Protein AF-A0A317F1H2-F1 (afdb_monomer_lite)

pLDDT: mean 89.08, std 7.83, range [62.72, 98.06]

Foldseek 3Di:
DDDQVVLQVCLLVLPPCSLVVLCVVCVVVQLVVQCVPPVDNVVSNVLSVVLSVVVSVVCVVPSGDDDGPSVVSVVSSVVSVVVVVVVVVVVVCLQPDALQCCVPPVPDDLVVNCVSNVHDSVVSVVVNVVVVVD

Structure (mmCIF, N/CA/C/O backbone):
data_AF-A0A317F1H2-F1
#
_entry.id   AF-A0A317F1H2-F1
#
loop_
_atom_site.group_PDB
_atom_site.id
_atom_site.type_symbol
_atom_site.label_atom_id
_atom_site.label_alt_id
_atom_site.label_comp_id
_atom_site.label_asym_id
_atom_site.label_entity_id
_atom_site.label_seq_id
_atom_site.pdbx_PDB_ins_code
_atom_site.Cartn_x
_atom_site.Cartn_y
_atom_site.Cartn_z
_atom_site.occupancy
_atom_site.B_iso_or_equiv
_atom_site.auth_seq_id
_atom_site.auth_comp_id
_atom_site.auth_asym_id
_atom_site.auth_atom_id
_atom_site.pdbx_PDB_model_num
ATOM 1 N N . MET A 1 1 ? -20.478 -6.295 13.342 1.00 69.12 1 MET A N 1
ATOM 2 C CA . MET A 1 1 ? -19.607 -5.164 12.954 1.00 69.12 1 MET A CA 1
ATOM 3 C C . MET A 1 1 ? -19.333 -4.371 14.217 1.00 69.12 1 MET A C 1
ATOM 5 O O . MET A 1 1 ? -20.295 -4.003 14.877 1.00 69.12 1 MET A O 1
ATOM 9 N N . ILE A 1 2 ? -18.068 -4.217 14.612 1.00 85.94 2 ILE A N 1
ATOM 10 C CA . ILE A 1 2 ? -17.713 -3.442 15.807 1.00 85.94 2 ILE A CA 1
ATOM 11 C C . ILE A 1 2 ? -17.937 -1.946 15.535 1.00 85.94 2 ILE A C 1
ATOM 13 O O . ILE A 1 2 ? -17.721 -1.480 14.414 1.00 85.94 2 ILE A O 1
ATOM 17 N N . GLY A 1 3 ? -18.413 -1.201 16.534 1.00 91.75 3 GLY A N 1
ATOM 18 C CA . GLY A 1 3 ? -18.529 0.252 16.428 1.00 91.75 3 GLY A CA 1
ATOM 19 C C . GLY A 1 3 ? -17.151 0.903 16.287 1.00 91.75 3 GLY A C 1
ATOM 20 O O . GLY A 1 3 ? -16.167 0.391 16.815 1.00 91.75 3 GLY A O 1
ATOM 21 N N . GLU A 1 4 ? -17.066 2.044 15.596 1.00 92.44 4 GLU A N 1
ATOM 22 C CA . GLU A 1 4 ? -15.784 2.742 15.383 1.00 92.44 4 GLU A CA 1
ATOM 23 C C . GLU A 1 4 ? -15.070 3.047 16.710 1.00 92.44 4 GLU A C 1
ATOM 25 O O . GLU A 1 4 ? -13.859 2.870 16.829 1.00 92.44 4 GLU A O 1
ATOM 30 N N . GLU A 1 5 ? -15.833 3.427 17.732 1.00 92.12 5 GLU A N 1
ATOM 31 C CA . GLU A 1 5 ? -15.286 3.813 19.031 1.00 92.12 5 GLU A CA 1
ATOM 32 C C . GLU A 1 5 ? -14.825 2.619 19.860 1.00 92.12 5 GLU A C 1
ATOM 34 O O . GLU A 1 5 ? -13.824 2.713 20.568 1.00 92.12 5 GLU A O 1
ATOM 39 N N . ASP A 1 6 ? -15.478 1.470 19.714 1.00 91.88 6 ASP A N 1
ATOM 40 C CA . ASP A 1 6 ? -15.013 0.235 20.338 1.00 91.88 6 ASP A CA 1
ATOM 41 C C . ASP A 1 6 ? -13.782 -0.314 19.614 1.00 91.88 6 ASP A C 1
ATOM 43 O O . ASP A 1 6 ? -12.852 -0.790 20.263 1.00 91.88 6 ASP A O 1
ATOM 47 N N . LEU A 1 7 ? -13.703 -0.150 18.289 1.00 92.56 7 LEU A N 1
ATOM 48 C CA . LEU A 1 7 ? -12.489 -0.455 17.540 1.00 92.56 7 LEU A CA 1
ATOM 49 C C . LEU A 1 7 ? -11.324 0.433 17.995 1.00 92.56 7 LEU A C 1
ATOM 51 O O . LEU A 1 7 ? -10.242 -0.084 18.250 1.00 92.56 7 LEU A O 1
ATOM 55 N N . LYS A 1 8 ? -11.536 1.740 18.198 1.00 92.38 8 LYS A N 1
ATOM 56 C CA . LYS A 1 8 ? -10.497 2.627 18.753 1.00 92.38 8 LYS A CA 1
ATOM 57 C C . LYS A 1 8 ? -10.019 2.174 20.130 1.00 92.38 8 LYS A C 1
ATOM 59 O O . LYS A 1 8 ? -8.814 2.188 20.368 1.00 92.38 8 LYS A O 1
ATOM 64 N N . LYS A 1 9 ? -10.920 1.738 21.018 1.00 91.06 9 LYS A N 1
ATOM 65 C CA . LYS A 1 9 ? -10.540 1.184 22.331 1.00 91.06 9 LYS A CA 1
ATOM 66 C C . LYS A 1 9 ? -9.706 -0.092 22.186 1.00 91.06 9 LYS A C 1
ATOM 68 O O . LYS A 1 9 ? -8.685 -0.222 22.857 1.00 91.06 9 LYS A O 1
ATOM 73 N N . LEU A 1 10 ? -10.086 -1.003 21.284 1.00 90.56 10 LEU A N 1
ATOM 74 C CA . LEU A 1 10 ? -9.292 -2.207 21.007 1.00 90.56 10 LEU A CA 1
ATOM 75 C C . LEU A 1 10 ? -7.886 -1.853 20.510 1.00 90.56 10 LEU A C 1
ATOM 77 O O . LEU A 1 10 ? -6.905 -2.413 20.997 1.00 90.56 10 LEU A O 1
ATOM 81 N N . MET A 1 11 ? -7.783 -0.881 19.602 1.00 90.31 11 MET A N 1
ATOM 82 C CA . MET A 1 11 ? -6.505 -0.385 19.084 1.00 90.31 11 MET A CA 1
ATOM 83 C C . MET A 1 11 ? -5.640 0.226 20.193 1.00 90.31 11 MET A C 1
ATOM 85 O O . MET A 1 11 ? -4.447 -0.054 20.254 1.00 90.31 11 MET A O 1
ATOM 89 N N . GLN A 1 12 ? -6.239 0.998 21.107 1.00 87.94 12 GLN A N 1
ATOM 90 C CA . GLN A 1 12 ? -5.541 1.571 22.266 1.00 87.94 12 GLN A CA 1
ATOM 91 C C . GLN A 1 12 ? -5.013 0.499 23.218 1.00 87.94 12 GLN A C 1
ATOM 93 O O . GLN A 1 12 ? -3.896 0.608 23.714 1.00 87.94 12 GLN A O 1
ATOM 98 N N . SER A 1 13 ? -5.791 -0.562 23.442 1.00 86.69 13 SER A N 1
ATOM 99 C CA . SER A 1 13 ? -5.358 -1.693 24.268 1.00 86.69 13 SER A CA 1
ATOM 100 C C . SER A 1 13 ? -4.265 -2.556 23.620 1.00 86.69 13 SER A C 1
ATOM 102 O O . SER A 1 13 ? -3.800 -3.499 24.251 1.00 86.69 13 SER A O 1
ATOM 104 N N . GLN A 1 14 ? -3.878 -2.262 22.369 1.00 80.75 14 GLN A N 1
ATOM 105 C CA . GLN A 1 14 ? -2.937 -3.038 21.548 1.00 80.75 14 GLN A CA 1
ATOM 106 C C . GLN A 1 14 ? -3.243 -4.545 21.517 1.00 80.75 14 GLN A C 1
ATOM 108 O O . GLN A 1 14 ? -2.357 -5.370 21.315 1.00 80.75 14 GLN A O 1
ATOM 113 N N . ASN A 1 15 ? -4.513 -4.907 21.700 1.00 79.44 15 ASN A N 1
ATOM 114 C CA . ASN A 1 15 ? -4.955 -6.290 21.669 1.00 79.44 15 ASN A CA 1
ATOM 115 C C . ASN A 1 15 ? -4.766 -6.865 20.259 1.00 79.44 15 ASN A C 1
ATOM 117 O O . ASN A 1 15 ? -5.224 -6.264 19.290 1.00 79.44 15 ASN A O 1
ATOM 121 N N . GLU A 1 16 ? -4.157 -8.042 20.134 1.00 72.94 16 GLU A N 1
ATOM 122 C CA . GLU A 1 16 ? -3.839 -8.664 18.838 1.00 72.94 16 GLU A CA 1
ATOM 123 C C . GLU A 1 16 ? -5.048 -8.760 17.881 1.00 72.94 16 GLU A C 1
ATOM 125 O O . GLU A 1 16 ? -4.893 -8.675 16.663 1.00 72.94 16 GLU A O 1
ATOM 130 N N . GLY A 1 17 ? -6.277 -8.824 18.407 1.00 83.44 17 GLY A N 1
ATOM 131 C CA . GLY A 1 17 ? -7.502 -8.872 17.606 1.00 83.44 17 GLY A CA 1
ATOM 132 C C . GLY A 1 17 ? -7.868 -7.582 16.857 1.00 83.44 17 GLY A C 1
ATOM 133 O O . GLY A 1 17 ? -8.695 -7.637 15.939 1.00 83.44 17 GLY A O 1
ATOM 134 N N . PHE A 1 18 ? -7.286 -6.419 17.191 1.00 88.62 18 PHE A N 1
ATOM 135 C CA . PHE A 1 18 ? -7.674 -5.157 16.540 1.00 88.62 18 PHE A CA 1
ATOM 136 C C . PHE A 1 18 ? -7.303 -5.139 15.053 1.00 88.62 18 PHE A C 1
ATOM 138 O O . PHE A 1 18 ? -8.001 -4.509 14.259 1.00 88.62 18 PHE A O 1
ATOM 145 N N . GLN A 1 19 ? -6.228 -5.831 14.667 1.00 90.94 19 GLN A N 1
ATOM 146 C CA . GLN A 1 19 ? -5.731 -5.855 13.290 1.00 90.94 19 GLN A CA 1
ATOM 147 C C . GLN A 1 19 ? -6.740 -6.515 12.358 1.00 90.94 19 GLN A C 1
ATOM 149 O O . GLN A 1 19 ? -7.107 -5.942 11.335 1.00 90.94 19 GLN A O 1
ATOM 154 N N . SER A 1 20 ? -7.253 -7.680 12.757 1.00 92.06 20 SER A N 1
ATOM 155 C CA . SER A 1 20 ? -8.277 -8.414 12.015 1.00 92.06 20 SER A CA 1
ATOM 156 C C . SER A 1 20 ? -9.572 -7.612 11.906 1.00 92.06 20 SER A C 1
ATOM 158 O O . SER A 1 20 ? -10.165 -7.547 10.831 1.00 92.06 20 SER A O 1
ATOM 160 N N . ALA A 1 21 ? -9.990 -6.945 12.988 1.00 92.94 21 ALA A N 1
ATOM 161 C CA . ALA A 1 21 ? -11.185 -6.102 12.979 1.00 92.94 21 ALA A CA 1
ATOM 162 C C . ALA A 1 21 ? -11.028 -4.877 12.060 1.00 92.94 21 ALA A C 1
ATOM 164 O O . ALA A 1 21 ? -11.921 -4.572 11.268 1.00 92.94 21 ALA A O 1
ATOM 165 N N . LEU A 1 22 ? -9.874 -4.204 12.126 1.00 94.31 22 LEU A N 1
ATOM 166 C CA . LEU A 1 22 ? -9.531 -3.076 11.263 1.00 94.31 22 LEU A CA 1
ATOM 167 C C . LEU A 1 22 ? -9.472 -3.508 9.792 1.00 94.31 22 LEU A C 1
ATOM 169 O O . LEU A 1 22 ? -10.029 -2.835 8.924 1.00 94.31 22 LEU A O 1
ATOM 173 N N . TYR A 1 23 ? -8.828 -4.640 9.513 1.00 95.25 23 TYR A N 1
ATOM 174 C CA . TYR A 1 23 ? -8.733 -5.194 8.171 1.00 95.25 23 TYR A CA 1
ATOM 175 C C . TYR A 1 23 ? -10.119 -5.519 7.616 1.00 95.25 23 TYR A C 1
ATOM 177 O O . TYR A 1 23 ? -10.483 -5.008 6.560 1.00 95.25 23 TYR A O 1
ATOM 185 N N . GLU A 1 24 ? -10.931 -6.296 8.332 1.00 95.06 24 GLU A N 1
ATOM 186 C CA . GLU A 1 24 ? -12.239 -6.727 7.833 1.00 95.06 24 GLU A CA 1
ATOM 187 C C . GLU A 1 24 ? -13.162 -5.542 7.532 1.00 95.06 24 GLU A C 1
ATOM 189 O O . GLU A 1 24 ? -13.844 -5.525 6.508 1.00 95.06 24 GLU A O 1
ATOM 194 N N . GLN A 1 25 ? -13.138 -4.513 8.382 1.00 95.75 25 GLN A N 1
ATOM 195 C CA . GLN A 1 25 ? -14.015 -3.357 8.237 1.00 95.75 25 GLN A CA 1
ATOM 196 C C . GLN A 1 25 ? -13.576 -2.393 7.124 1.00 95.75 25 GLN A C 1
ATOM 198 O O . GLN A 1 25 ? -14.429 -1.774 6.487 1.00 95.75 25 GLN A O 1
ATOM 203 N N . TYR A 1 26 ? -12.270 -2.250 6.871 1.00 96.88 26 TYR A N 1
ATOM 204 C CA . TYR A 1 26 ? -11.752 -1.213 5.968 1.00 96.88 26 TYR A CA 1
ATOM 205 C C . TYR A 1 26 ? -11.075 -1.741 4.697 1.00 96.88 26 TYR A C 1
ATOM 207 O O . TYR A 1 26 ? -10.811 -0.947 3.789 1.00 96.88 26 TYR A O 1
ATOM 215 N N . ARG A 1 27 ? -10.837 -3.056 4.564 1.00 96.75 27 ARG A N 1
ATOM 216 C CA . ARG A 1 27 ? -10.144 -3.655 3.404 1.00 96.75 27 ARG A CA 1
ATOM 217 C C . ARG A 1 27 ? -10.742 -3.240 2.067 1.00 96.75 27 ARG A C 1
ATOM 219 O O . ARG A 1 27 ? -10.002 -2.846 1.175 1.00 96.75 27 ARG A O 1
ATOM 226 N N . CYS A 1 28 ? -12.068 -3.239 1.927 1.00 96.56 28 CYS A N 1
ATOM 227 C CA . CYS A 1 28 ? -12.723 -2.876 0.668 1.00 96.56 28 CYS A CA 1
ATOM 228 C C . CYS A 1 28 ? -12.487 -1.406 0.294 1.00 96.56 28 CYS A C 1
ATOM 230 O O . CYS A 1 28 ? -12.219 -1.102 -0.868 1.00 96.56 28 CYS A O 1
ATOM 232 N N . GLN A 1 29 ? -12.544 -0.496 1.272 1.00 96.12 29 GLN A N 1
ATOM 233 C CA . GLN A 1 29 ? -12.310 0.932 1.046 1.00 96.12 29 GLN A CA 1
ATOM 234 C C . GLN A 1 29 ? -10.853 1.201 0.651 1.00 96.12 29 GLN A C 1
ATOM 236 O O . GLN A 1 29 ? -10.596 1.943 -0.299 1.00 96.12 29 GLN A O 1
ATOM 241 N N . VAL A 1 30 ? -9.903 0.586 1.361 1.00 97.50 30 VAL A N 1
ATOM 242 C CA . VAL A 1 30 ? -8.470 0.749 1.086 1.00 97.50 30 VAL A CA 1
ATOM 243 C C . VAL A 1 30 ? -8.102 0.108 -0.256 1.00 97.50 30 VAL A C 1
ATOM 245 O O . VAL A 1 30 ? -7.467 0.756 -1.085 1.00 97.50 30 VAL A O 1
ATOM 248 N N . TYR A 1 31 ? -8.568 -1.113 -0.530 1.00 97.88 31 TYR A N 1
ATOM 249 C CA . TYR A 1 31 ? -8.381 -1.779 -1.821 1.00 97.88 31 TYR A CA 1
ATOM 250 C C . TYR A 1 31 ? -8.935 -0.947 -2.982 1.00 97.88 31 TYR A C 1
ATOM 252 O O . TYR A 1 31 ? -8.236 -0.712 -3.970 1.00 97.88 31 TYR A O 1
ATOM 260 N N . GLY A 1 32 ? -10.171 -0.451 -2.840 1.00 95.75 32 GLY A N 1
ATOM 261 C CA . GLY A 1 32 ? -10.840 0.383 -3.838 1.00 95.75 32 GLY A CA 1
ATOM 262 C C . GLY A 1 32 ? -10.027 1.624 -4.211 1.00 95.75 32 GLY A C 1
ATOM 263 O O . GLY A 1 32 ? -9.987 2.018 -5.376 1.00 95.75 32 GLY A O 1
ATOM 264 N N . ARG A 1 33 ? -9.308 2.202 -3.240 1.00 94.25 33 ARG A N 1
ATOM 265 C CA . ARG A 1 33 ? -8.426 3.348 -3.470 1.00 94.25 33 ARG A CA 1
ATOM 266 C C . ARG A 1 33 ? -7.217 3.009 -4.340 1.00 94.25 33 ARG A C 1
ATOM 268 O O . ARG A 1 33 ? -6.797 3.862 -5.115 1.00 94.25 33 ARG A O 1
ATOM 275 N N . PHE A 1 34 ? -6.649 1.814 -4.202 1.00 96.69 34 PHE A N 1
ATOM 276 C CA . PHE A 1 34 ? -5.468 1.407 -4.965 1.00 96.69 34 PHE A CA 1
ATOM 277 C C . PHE A 1 34 ? -5.829 0.920 -6.363 1.00 96.69 34 PHE A C 1
ATOM 279 O O . PHE A 1 34 ? -5.260 1.400 -7.347 1.00 96.69 34 PHE A O 1
ATOM 286 N N . ILE A 1 35 ? -6.833 0.045 -6.472 1.00 96.38 35 ILE A N 1
ATOM 287 C CA . ILE A 1 35 ? -7.232 -0.532 -7.760 1.00 96.38 35 ILE A CA 1
ATOM 288 C C . ILE A 1 35 ? -7.681 0.536 -8.766 1.00 96.38 35 ILE A C 1
ATOM 290 O O . ILE A 1 35 ? -7.485 0.360 -9.968 1.00 96.38 35 ILE A O 1
ATOM 294 N N . SER A 1 36 ? -8.200 1.679 -8.291 1.00 92.12 36 SER A N 1
ATOM 295 C CA . SER A 1 36 ? -8.613 2.786 -9.158 1.00 92.12 36 SER A CA 1
ATOM 296 C C . SER A 1 36 ? -7.470 3.398 -9.973 1.00 92.12 36 SER A C 1
ATOM 298 O O . SER A 1 36 ? -7.738 3.979 -11.022 1.00 92.12 36 SER A O 1
ATOM 300 N N . PHE A 1 37 ? -6.215 3.302 -9.510 1.00 85.56 37 PHE A N 1
ATOM 301 C CA . PHE A 1 37 ? -5.074 3.911 -10.206 1.00 85.56 37 PHE A CA 1
ATOM 302 C C . PHE A 1 37 ? -4.004 2.915 -10.659 1.00 85.56 37 PHE A C 1
ATOM 304 O O . PHE A 1 37 ? -3.438 3.122 -11.728 1.00 85.56 37 PHE A O 1
ATOM 311 N N . CYS A 1 38 ? -3.723 1.842 -9.910 1.00 88.50 38 CYS A N 1
ATOM 312 C CA . CYS A 1 38 ? -2.696 0.881 -10.329 1.00 88.50 38 CYS A CA 1
ATOM 313 C C . CYS A 1 38 ? -3.184 -0.049 -11.448 1.00 88.50 38 CYS A C 1
ATOM 315 O O . CYS A 1 38 ? -2.363 -0.563 -12.200 1.00 88.50 38 CYS A O 1
ATOM 317 N N . LYS A 1 39 ? -4.506 -0.270 -11.561 1.00 88.56 39 LYS A N 1
ATOM 318 C CA . LYS A 1 39 ? -5.144 -1.190 -12.525 1.00 88.56 39 LYS A CA 1
ATOM 319 C C . LYS A 1 39 ? -4.591 -2.628 -12.497 1.00 88.56 39 LYS A C 1
ATOM 321 O O . LYS A 1 39 ? -4.860 -3.409 -13.403 1.00 88.56 39 LYS A O 1
ATOM 326 N N . ASP A 1 40 ? -3.881 -2.990 -11.433 1.00 93.81 40 ASP A N 1
ATOM 327 C CA . ASP A 1 40 ? -3.303 -4.307 -11.183 1.00 93.81 40 ASP A CA 1
ATOM 328 C C . ASP A 1 40 ? -3.825 -4.808 -9.833 1.00 93.81 40 ASP A C 1
ATOM 330 O O . ASP A 1 40 ? -3.620 -4.180 -8.789 1.00 93.81 40 ASP A O 1
ATOM 334 N N . LYS A 1 41 ? -4.524 -5.947 -9.855 1.00 96.25 41 LYS A N 1
ATOM 335 C CA . LYS A 1 41 ? -5.135 -6.531 -8.656 1.00 96.25 41 LYS A CA 1
ATOM 336 C C . LYS A 1 41 ? -4.092 -6.973 -7.634 1.00 96.25 41 LYS A C 1
ATOM 338 O O . LYS A 1 41 ? -4.304 -6.742 -6.447 1.00 96.25 41 LYS A O 1
ATOM 343 N N . SER A 1 42 ? -2.998 -7.586 -8.080 1.00 96.06 42 SER A N 1
ATOM 34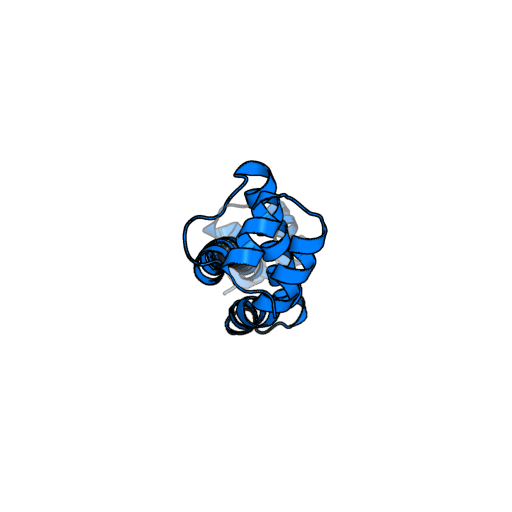4 C CA . SER A 1 42 ? -1.931 -8.069 -7.203 1.00 96.06 42 SER A CA 1
ATOM 345 C C . SER A 1 42 ? -1.242 -6.893 -6.519 1.00 96.06 42 SER A C 1
ATOM 347 O O . SER A 1 42 ? -1.077 -6.885 -5.300 1.00 96.06 42 SER A O 1
ATOM 349 N N . MET A 1 43 ? -0.931 -5.846 -7.287 1.00 95.44 43 MET A N 1
ATOM 350 C CA . MET A 1 43 ? -0.334 -4.629 -6.743 1.00 95.44 43 MET A CA 1
ATOM 351 C C . MET A 1 43 ? -1.286 -3.905 -5.781 1.00 95.44 43 MET A C 1
ATOM 353 O O . MET A 1 43 ? -0.857 -3.420 -4.739 1.00 95.44 43 MET A O 1
ATOM 357 N N . ALA A 1 44 ? -2.588 -3.854 -6.083 1.00 97.50 44 ALA A N 1
ATOM 358 C CA . ALA A 1 44 ? -3.576 -3.255 -5.184 1.00 97.50 44 ALA A CA 1
ATOM 359 C C . ALA A 1 44 ? -3.664 -3.987 -3.835 1.00 97.50 44 ALA A C 1
ATOM 361 O O . ALA A 1 44 ? -3.763 -3.336 -2.794 1.00 97.50 44 ALA A O 1
ATOM 362 N N . VAL A 1 45 ? -3.613 -5.326 -3.844 1.00 97.62 45 VAL A N 1
ATOM 363 C CA . VAL A 1 45 ? -3.584 -6.136 -2.615 1.00 97.62 45 VAL A CA 1
ATOM 364 C C . VAL A 1 45 ? -2.316 -5.855 -1.811 1.00 97.62 45 VAL A C 1
ATOM 366 O O . VAL A 1 45 ? -2.405 -5.645 -0.603 1.00 97.62 45 VAL A O 1
ATOM 369 N N . GLU A 1 46 ? -1.160 -5.781 -2.469 1.00 97.50 46 GLU A N 1
ATOM 370 C CA . GLU A 1 46 ? 0.111 -5.511 -1.794 1.00 97.50 46 GLU A CA 1
ATOM 371 C C . GLU A 1 46 ? 0.151 -4.112 -1.161 1.00 97.50 46 GLU A C 1
ATOM 373 O O . GLU A 1 46 ? 0.494 -3.959 0.011 1.00 97.50 46 GLU A O 1
ATOM 378 N N . LEU A 1 47 ? -0.271 -3.076 -1.890 1.00 97.75 47 LEU A N 1
ATOM 379 C CA . LEU A 1 47 ? -0.328 -1.713 -1.352 1.00 97.75 47 LEU A CA 1
ATOM 380 C C . LEU A 1 47 ? -1.333 -1.591 -0.197 1.00 97.75 47 LEU A C 1
ATOM 382 O O . LEU A 1 47 ? -1.065 -0.894 0.783 1.00 97.75 47 LEU A O 1
ATOM 386 N N . MET A 1 48 ? -2.465 -2.297 -0.274 1.00 98.06 48 MET A N 1
ATOM 387 C CA . MET A 1 48 ? -3.421 -2.389 0.829 1.00 98.06 48 MET A CA 1
ATOM 388 C C . MET A 1 48 ? -2.792 -3.050 2.061 1.00 98.06 48 MET A C 1
ATOM 390 O O . MET A 1 48 ? -2.943 -2.526 3.163 1.00 98.06 48 MET A O 1
ATOM 394 N N . ARG A 1 49 ? -2.075 -4.167 1.895 1.00 97.38 49 ARG A N 1
ATOM 395 C CA . ARG A 1 49 ? -1.373 -4.842 2.996 1.00 97.38 49 ARG A CA 1
ATOM 396 C C . ARG A 1 49 ? -0.400 -3.887 3.690 1.00 97.38 49 ARG A C 1
ATOM 398 O O . ARG A 1 49 ? -0.479 -3.724 4.906 1.00 97.38 49 ARG A O 1
ATOM 405 N N . ARG A 1 50 ? 0.402 -3.150 2.912 1.00 97.94 50 ARG A N 1
ATOM 406 C CA . ARG A 1 50 ? 1.317 -2.115 3.427 1.00 97.94 50 ARG A CA 1
ATOM 407 C C . ARG A 1 50 ? 0.605 -1.030 4.243 1.00 97.94 50 ARG A C 1
ATOM 409 O O . ARG A 1 50 ? 1.172 -0.536 5.214 1.00 97.94 50 ARG A O 1
ATOM 416 N N . VAL A 1 51 ? -0.626 -0.643 3.880 1.00 98.00 51 VAL A N 1
ATOM 417 C CA . VAL A 1 51 ? -1.419 0.319 4.674 1.00 98.00 51 VAL A CA 1
ATOM 418 C C . VAL A 1 51 ? -1.721 -0.237 6.058 1.00 98.00 51 VAL A C 1
ATOM 420 O O . VAL A 1 51 ? -1.535 0.480 7.037 1.00 98.00 51 VAL A O 1
ATOM 423 N N . PHE A 1 52 ? -2.173 -1.488 6.153 1.00 97.12 52 PHE A N 1
ATOM 424 C CA . PHE A 1 52 ? -2.530 -2.092 7.438 1.00 97.12 52 PHE A CA 1
ATOM 425 C C . PHE A 1 52 ? -1.303 -2.367 8.317 1.00 97.12 52 PHE A C 1
ATOM 427 O O . PHE A 1 52 ? -1.358 -2.102 9.514 1.00 97.12 52 PHE A O 1
ATOM 434 N N . GLU A 1 53 ? -0.175 -2.768 7.729 1.00 95.94 53 GLU A N 1
ATOM 435 C CA . GLU A 1 53 ? 1.104 -2.889 8.446 1.00 95.94 53 GLU A CA 1
ATOM 436 C C . GLU A 1 53 ? 1.574 -1.536 8.991 1.00 95.94 53 GLU A C 1
ATOM 438 O O . GLU A 1 53 ? 1.984 -1.416 10.147 1.00 95.94 53 GLU A O 1
ATOM 443 N N . LYS A 1 54 ? 1.475 -0.475 8.180 1.00 96.06 54 LYS A N 1
ATOM 444 C CA . LYS A 1 54 ? 1.845 0.876 8.614 1.00 96.06 54 LYS A CA 1
ATOM 445 C C . LYS A 1 54 ? 0.900 1.404 9.692 1.00 96.06 54 LYS A C 1
ATOM 447 O O . LYS A 1 54 ? 1.353 2.048 10.635 1.00 96.06 54 LYS A O 1
ATOM 452 N N . ALA A 1 55 ? -0.392 1.118 9.561 1.00 95.00 55 ALA A N 1
ATOM 453 C CA . ALA A 1 55 ? -1.408 1.448 10.549 1.00 95.00 55 ALA A CA 1
ATOM 454 C C . ALA A 1 55 ? -1.100 0.779 11.895 1.00 95.00 55 ALA A C 1
ATOM 456 O O . ALA A 1 55 ? -1.084 1.454 12.919 1.00 95.00 55 ALA A O 1
ATOM 457 N N . GLU A 1 56 ? -0.784 -0.516 11.898 1.00 92.88 56 GLU A N 1
ATOM 458 C CA . GLU A 1 56 ? -0.380 -1.247 13.099 1.00 92.88 56 GLU A CA 1
ATOM 459 C C . GLU A 1 56 ? 0.859 -0.624 13.759 1.00 92.88 56 GLU A C 1
ATOM 461 O O . GLU A 1 56 ? 0.857 -0.370 14.964 1.00 92.88 56 GLU A O 1
ATOM 466 N N . GLN A 1 57 ? 1.899 -0.328 12.974 1.00 93.19 57 GLN A N 1
ATOM 467 C CA . GLN A 1 57 ? 3.116 0.319 13.474 1.00 93.19 57 GLN A CA 1
ATOM 468 C C . GLN A 1 57 ? 2.830 1.692 14.092 1.00 93.19 57 GLN A C 1
ATOM 470 O O . GLN A 1 57 ? 3.335 1.993 15.171 1.00 93.19 57 GLN A O 1
ATOM 475 N N . GLU A 1 58 ? 2.013 2.523 13.436 1.00 93.50 58 GLU A N 1
ATOM 476 C CA . GLU A 1 58 ? 1.627 3.828 13.978 1.00 93.50 58 GLU A CA 1
ATOM 477 C C . GLU A 1 58 ? 0.898 3.681 15.319 1.00 93.50 58 GLU A C 1
ATOM 479 O O . GLU A 1 58 ? 1.219 4.416 16.245 1.00 93.50 58 GLU A O 1
ATOM 484 N N . ILE A 1 59 ? -0.003 2.704 15.467 1.00 92.56 59 ILE A N 1
ATOM 485 C CA . ILE A 1 59 ? -0.709 2.450 16.735 1.00 92.56 59 ILE A CA 1
ATOM 486 C C . ILE A 1 59 ? 0.228 1.983 17.837 1.00 92.56 59 ILE A C 1
ATOM 488 O O . ILE A 1 59 ? 0.117 2.471 18.960 1.00 92.56 59 ILE A O 1
ATOM 492 N N . LYS A 1 60 ? 1.169 1.085 17.532 1.00 90.06 60 LYS A N 1
ATOM 493 C CA . LYS A 1 60 ? 2.174 0.643 18.510 1.00 90.06 60 LYS A CA 1
ATOM 494 C C . LYS A 1 60 ? 3.003 1.816 19.045 1.00 90.06 60 LYS A C 1
ATOM 496 O O . LYS A 1 60 ? 3.385 1.804 20.209 1.00 90.06 60 LYS A O 1
ATOM 501 N N . ILE A 1 61 ? 3.249 2.831 18.212 1.00 90.38 61 ILE A N 1
ATOM 502 C CA . ILE A 1 61 ? 4.030 4.023 18.576 1.00 90.38 61 ILE A CA 1
ATOM 503 C C . ILE A 1 61 ? 3.174 5.071 19.299 1.00 90.38 61 ILE A C 1
ATOM 505 O O . ILE A 1 61 ? 3.599 5.616 20.313 1.00 90.38 61 ILE A O 1
ATOM 509 N N . THR A 1 62 ? 1.993 5.407 18.773 1.00 88.25 62 THR A N 1
ATOM 510 C CA . THR A 1 62 ? 1.184 6.524 19.292 1.00 88.25 62 THR A CA 1
ATOM 511 C C . THR A 1 62 ? 0.219 6.113 20.396 1.00 88.25 62 THR A C 1
ATOM 513 O O . THR A 1 62 ? -0.252 6.974 21.136 1.00 88.25 62 THR A O 1
ATOM 516 N N . GLY A 1 63 ? -0.145 4.831 20.468 1.00 81.69 63 GLY A N 1
ATOM 517 C CA . GLY A 1 63 ? -1.148 4.287 21.382 1.00 81.69 63 GLY A CA 1
ATOM 518 C C . GLY A 1 63 ? -2.588 4.721 21.093 1.00 81.69 63 GLY A C 1
ATOM 519 O O . GLY A 1 63 ? -3.498 4.243 21.758 1.00 81.69 63 GLY A O 1
ATOM 520 N N . ALA A 1 64 ? -2.836 5.620 20.133 1.00 82.44 64 ALA A N 1
ATOM 521 C CA . ALA A 1 64 ? -4.175 6.122 19.824 1.00 82.44 64 ALA A CA 1
ATOM 522 C C . ALA A 1 64 ? -4.272 6.779 18.437 1.00 82.44 64 ALA A C 1
ATOM 524 O O . ALA A 1 64 ? -3.291 7.294 17.891 1.00 82.44 64 ALA A O 1
ATOM 525 N N . ILE A 1 65 ? -5.502 6.841 17.913 1.00 85.94 65 ILE A N 1
ATOM 526 C CA . ILE A 1 65 ? -5.871 7.593 16.703 1.00 85.94 65 ILE A CA 1
ATOM 527 C C . ILE A 1 65 ? -6.676 8.825 17.102 1.00 85.94 65 ILE A C 1
ATOM 529 O O . ILE A 1 65 ? -7.578 8.746 17.934 1.00 85.94 65 ILE A O 1
ATOM 533 N N . LYS A 1 66 ? -6.404 9.956 16.447 1.00 82.94 66 LYS A N 1
ATOM 534 C CA . LYS A 1 66 ? -7.261 11.145 16.499 1.00 82.94 66 LYS A CA 1
ATOM 535 C C . LYS A 1 66 ? -8.177 11.182 15.274 1.00 82.94 66 LYS A C 1
ATOM 537 O O . LYS A 1 66 ? -7.700 11.083 14.145 1.00 82.94 66 LYS A O 1
ATOM 542 N N . GLY A 1 67 ? -9.475 11.387 15.491 1.00 91.00 67 GLY A N 1
ATOM 543 C CA . GLY A 1 67 ? -10.464 11.515 14.416 1.00 91.00 67 GLY A CA 1
ATOM 544 C C . GLY A 1 67 ? -10.975 10.178 13.870 1.00 91.00 67 GLY A C 1
ATOM 545 O O . GLY A 1 67 ? -10.913 9.155 14.550 1.00 91.00 67 GLY A O 1
ATOM 546 N N . LYS A 1 68 ? -11.530 10.208 12.649 1.00 95.12 68 LYS A N 1
ATOM 547 C CA . LYS A 1 68 ? -12.150 9.032 12.022 1.00 95.12 68 LYS A CA 1
ATOM 548 C C . LYS A 1 68 ? -11.112 8.046 11.498 1.00 95.12 68 LYS A C 1
ATOM 550 O O . LYS A 1 68 ? -10.191 8.455 10.786 1.00 95.12 68 LYS A O 1
ATOM 555 N N . ILE A 1 69 ? -11.318 6.751 11.749 1.00 95.38 69 ILE A N 1
ATOM 556 C CA . ILE A 1 69 ? -10.411 5.684 11.276 1.00 95.38 69 ILE A CA 1
ATOM 557 C C . ILE A 1 69 ? -10.276 5.715 9.747 1.00 95.38 69 ILE A C 1
ATOM 559 O O . ILE A 1 69 ? -9.166 5.634 9.226 1.00 95.38 69 ILE A O 1
ATOM 563 N N . SER A 1 70 ? -11.377 5.922 9.019 1.00 95.44 70 SER A N 1
ATOM 564 C CA . SER A 1 70 ? -11.369 6.019 7.551 1.00 95.44 70 SER A CA 1
ATOM 565 C C . SER A 1 70 ? -10.498 7.164 7.027 1.00 95.44 70 SER A C 1
ATOM 567 O O . SER A 1 70 ? -9.768 6.997 6.052 1.00 95.44 70 SER A O 1
ATOM 569 N N . ILE A 1 71 ? -10.526 8.326 7.688 1.00 96.12 71 ILE A N 1
ATOM 570 C CA . ILE A 1 71 ? -9.700 9.484 7.317 1.00 96.12 71 ILE A CA 1
ATOM 571 C C . ILE A 1 71 ? -8.225 9.193 7.609 1.00 96.12 71 ILE A C 1
ATOM 573 O O . ILE A 1 71 ? -7.353 9.499 6.792 1.00 96.12 71 ILE A O 1
ATOM 577 N N . TRP A 1 72 ? -7.939 8.574 8.753 1.00 96.50 72 TRP A N 1
ATOM 578 C CA . TRP A 1 72 ? -6.583 8.181 9.124 1.00 96.50 72 TRP A CA 1
ATOM 579 C C . TRP A 1 72 ? -5.994 7.140 8.155 1.00 96.50 72 TRP A C 1
ATOM 581 O O . TRP A 1 72 ? -4.895 7.346 7.636 1.00 96.50 72 TRP A O 1
ATOM 591 N N . LEU A 1 73 ? -6.747 6.097 7.797 1.00 97.06 73 LEU A N 1
ATOM 592 C CA . LEU A 1 73 ? -6.342 5.118 6.781 1.00 97.06 73 LEU A CA 1
ATOM 593 C C . LEU A 1 73 ? -6.166 5.757 5.401 1.00 97.06 73 LEU A C 1
ATOM 595 O O . LEU A 1 73 ? -5.232 5.411 4.674 1.00 97.06 73 LEU A O 1
ATOM 599 N N . LEU A 1 74 ? -7.011 6.727 5.036 1.00 95.69 74 LEU A N 1
ATOM 600 C CA . LEU A 1 74 ? -6.859 7.473 3.788 1.00 95.69 74 LEU A CA 1
ATOM 601 C C . LEU A 1 74 ? -5.545 8.266 3.763 1.00 95.69 74 LEU A C 1
ATOM 603 O O . LEU A 1 74 ? -4.880 8.304 2.727 1.00 95.69 74 LEU A O 1
ATOM 607 N N . ARG A 1 75 ? -5.137 8.868 4.887 1.00 96.19 75 ARG A N 1
ATOM 608 C CA . ARG A 1 75 ? -3.839 9.552 5.013 1.00 96.19 75 ARG A CA 1
ATOM 609 C C . ARG A 1 75 ? -2.680 8.586 4.755 1.00 96.19 75 ARG A C 1
ATOM 611 O O . ARG A 1 75 ? -1.823 8.892 3.928 1.00 96.19 75 ARG A O 1
ATOM 618 N N . ILE A 1 76 ? -2.682 7.424 5.410 1.00 96.50 76 ILE A N 1
ATOM 619 C CA . ILE A 1 76 ? -1.651 6.388 5.222 1.00 96.50 76 ILE A CA 1
ATOM 620 C C . ILE A 1 76 ? -1.632 5.918 3.761 1.00 96.50 76 ILE A C 1
ATOM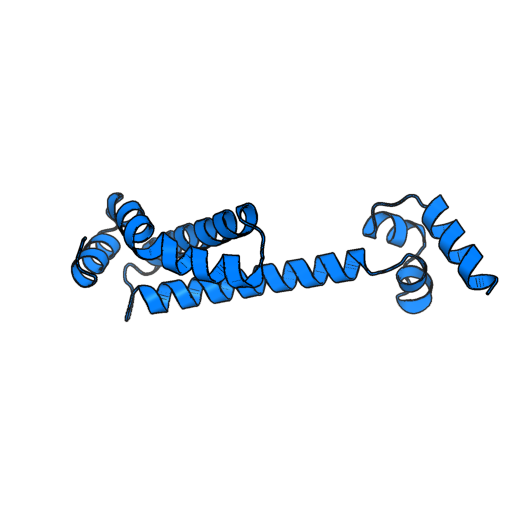 622 O O . ILE A 1 76 ? -0.582 5.903 3.119 1.00 96.50 76 ILE A O 1
ATOM 626 N N . SER A 1 77 ? -2.809 5.637 3.195 1.00 97.06 77 SER A N 1
ATOM 627 C CA . SER A 1 77 ? -2.965 5.204 1.802 1.00 97.06 77 SER A CA 1
ATOM 628 C C . SER A 1 77 ? -2.399 6.222 0.811 1.00 97.06 77 SER A C 1
ATOM 630 O O . SER A 1 77 ? -1.764 5.842 -0.170 1.00 97.06 77 SER A O 1
ATOM 632 N N . ARG A 1 78 ? -2.591 7.526 1.053 1.00 94.88 78 ARG A N 1
ATOM 633 C CA . ARG A 1 78 ? -2.037 8.596 0.204 1.00 94.88 78 ARG A CA 1
ATOM 634 C C . ARG A 1 78 ? -0.514 8.659 0.264 1.00 94.88 78 ARG A C 1
ATOM 636 O O . ARG A 1 78 ? 0.096 8.878 -0.778 1.00 94.88 78 ARG A O 1
ATOM 643 N N . ASN A 1 79 ? 0.083 8.462 1.439 1.00 95.56 79 ASN A N 1
ATOM 644 C CA . ASN A 1 79 ? 1.540 8.430 1.582 1.00 95.56 79 ASN A CA 1
ATOM 645 C C . ASN A 1 79 ? 2.136 7.252 0.803 1.00 95.56 79 ASN A C 1
ATOM 647 O O . ASN A 1 79 ? 2.996 7.463 -0.047 1.00 95.56 79 ASN A O 1
ATOM 651 N N . ILE A 1 80 ? 1.582 6.050 0.982 1.00 96.50 80 ILE A N 1
ATOM 652 C CA . ILE A 1 80 ? 2.000 4.854 0.234 1.00 96.50 80 ILE A CA 1
ATOM 653 C C . ILE A 1 80 ? 1.773 5.025 -1.274 1.00 96.50 80 ILE A C 1
ATOM 655 O O . ILE A 1 80 ? 2.627 4.655 -2.074 1.00 96.50 80 ILE A O 1
ATOM 659 N N . SER A 1 81 ? 0.654 5.635 -1.683 1.00 93.75 81 SER A N 1
ATOM 660 C CA . SER A 1 81 ? 0.396 5.933 -3.100 1.00 93.75 81 SER A CA 1
ATOM 661 C C . SER A 1 81 ? 1.455 6.870 -3.677 1.00 93.75 81 SER A C 1
ATOM 663 O O . SER A 1 81 ? 1.894 6.670 -4.803 1.00 93.75 81 SER A O 1
ATOM 665 N N . ARG A 1 82 ? 1.873 7.894 -2.922 1.00 89.62 82 ARG A N 1
ATOM 666 C CA . ARG A 1 82 ? 2.917 8.827 -3.356 1.00 89.62 82 ARG A CA 1
ATOM 667 C C . ARG A 1 82 ? 4.247 8.107 -3.548 1.00 89.62 82 ARG A C 1
ATOM 669 O O . ARG A 1 82 ? 4.850 8.280 -4.597 1.00 89.62 82 ARG A O 1
ATOM 676 N N . GLU A 1 83 ? 4.670 7.309 -2.571 1.00 90.62 83 GLU A N 1
ATOM 677 C CA . GLU A 1 83 ? 5.895 6.501 -2.664 1.00 90.62 83 GLU A CA 1
ATOM 678 C C . GLU A 1 83 ? 5.859 5.590 -3.895 1.00 90.62 83 GLU A C 1
ATOM 680 O O . GLU A 1 83 ? 6.751 5.645 -4.734 1.00 90.62 83 GLU A O 1
ATOM 685 N N . TYR A 1 84 ? 4.773 4.832 -4.063 1.00 91.38 84 TYR A N 1
ATOM 686 C CA . TYR A 1 84 ? 4.600 3.942 -5.207 1.00 91.38 84 TYR A CA 1
ATOM 687 C C . TYR A 1 84 ? 4.651 4.683 -6.550 1.00 91.38 84 TYR A C 1
ATOM 689 O O . TYR A 1 84 ? 5.309 4.226 -7.480 1.00 91.38 84 TYR A O 1
ATOM 697 N N . LEU A 1 85 ? 3.963 5.823 -6.669 1.00 87.38 85 LEU A N 1
ATOM 698 C CA . LEU A 1 85 ? 3.935 6.598 -7.910 1.00 87.38 85 LEU A CA 1
ATOM 699 C C . LEU A 1 85 ? 5.292 7.240 -8.219 1.00 87.38 85 LEU A C 1
ATOM 701 O O . LEU A 1 85 ? 5.654 7.327 -9.390 1.00 87.38 85 LEU A O 1
ATOM 705 N N . LEU A 1 86 ? 6.046 7.661 -7.199 1.00 82.31 86 LEU A N 1
ATOM 706 C CA . LEU A 1 86 ? 7.413 8.155 -7.367 1.00 82.31 86 LEU A CA 1
ATOM 707 C C . LEU A 1 86 ? 8.336 7.038 -7.859 1.00 82.31 86 LEU A C 1
ATOM 709 O O . LEU A 1 86 ? 8.988 7.210 -8.885 1.00 82.31 86 LEU A O 1
ATOM 713 N N . ASP A 1 87 ? 8.324 5.877 -7.203 1.00 82.81 87 ASP A N 1
ATOM 714 C CA . ASP A 1 87 ? 9.118 4.715 -7.616 1.00 82.81 87 ASP A CA 1
ATOM 715 C C . ASP A 1 87 ? 8.751 4.256 -9.028 1.00 82.81 87 ASP A C 1
ATOM 717 O O . ASP A 1 87 ? 9.625 3.951 -9.840 1.00 82.81 87 ASP A O 1
ATOM 721 N N . TYR A 1 88 ? 7.454 4.229 -9.341 1.00 80.81 88 TYR A N 1
ATOM 722 C CA . TYR A 1 88 ? 6.961 3.908 -10.673 1.00 80.81 88 TYR A CA 1
ATOM 723 C C . TYR A 1 88 ? 7.453 4.926 -11.703 1.00 80.81 88 TYR A C 1
ATOM 725 O O . TYR A 1 88 ? 7.951 4.529 -12.749 1.00 80.81 88 TYR A O 1
ATOM 733 N N . SER A 1 89 ? 7.367 6.226 -11.409 1.00 73.56 89 SER A N 1
ATOM 734 C CA . SER A 1 89 ? 7.841 7.282 -12.306 1.00 73.56 89 SER A CA 1
ATOM 735 C C . SER A 1 89 ? 9.353 7.222 -12.521 1.00 73.56 89 SER A C 1
ATOM 737 O O . SER A 1 89 ? 9.808 7.451 -13.637 1.00 73.56 89 SER A O 1
ATOM 739 N N . ILE A 1 90 ? 10.132 6.903 -11.485 1.00 73.69 90 ILE A N 1
ATOM 740 C CA . ILE A 1 90 ? 11.587 6.738 -11.584 1.00 73.69 90 ILE A CA 1
ATOM 741 C C . ILE A 1 90 ? 11.913 5.518 -12.444 1.00 73.69 90 ILE A C 1
ATOM 743 O O . ILE A 1 90 ? 12.668 5.634 -13.405 1.00 73.69 90 ILE A O 1
ATOM 747 N N . LYS A 1 91 ? 11.304 4.361 -12.156 1.00 74.94 91 LYS A N 1
ATOM 748 C CA . LYS A 1 91 ? 11.500 3.133 -12.941 1.00 74.94 91 LYS A CA 1
ATOM 749 C C . LYS A 1 91 ? 11.068 3.312 -14.389 1.00 74.94 91 LYS A C 1
ATOM 751 O O . LYS A 1 91 ? 11.767 2.857 -15.284 1.00 74.94 91 LYS A O 1
ATOM 756 N N . LYS A 1 92 ? 9.946 3.993 -14.620 1.00 72.69 92 LYS A N 1
ATOM 757 C CA . LYS A 1 92 ? 9.448 4.314 -15.955 1.00 72.69 92 LYS A CA 1
ATOM 758 C C . LYS A 1 92 ? 10.392 5.266 -16.685 1.00 72.69 92 LYS A C 1
ATOM 760 O O . LYS A 1 92 ? 10.746 4.970 -17.810 1.00 72.69 92 LYS A O 1
ATOM 765 N N . SER A 1 93 ? 10.871 6.326 -16.035 1.00 73.62 93 SER A N 1
ATOM 766 C CA . SER A 1 93 ? 11.888 7.223 -16.602 1.00 73.62 93 SER A CA 1
ATOM 767 C C . SER A 1 93 ? 13.167 6.466 -16.976 1.00 73.62 93 SER A C 1
ATOM 769 O O . SER A 1 93 ? 13.684 6.641 -18.071 1.00 73.62 93 SER A O 1
ATOM 771 N N . ILE A 1 94 ? 13.642 5.551 -16.124 1.00 67.00 94 ILE A N 1
ATOM 772 C CA . ILE A 1 94 ? 14.790 4.683 -16.432 1.00 67.00 94 ILE A CA 1
ATOM 773 C C . ILE A 1 94 ? 14.481 3.735 -17.60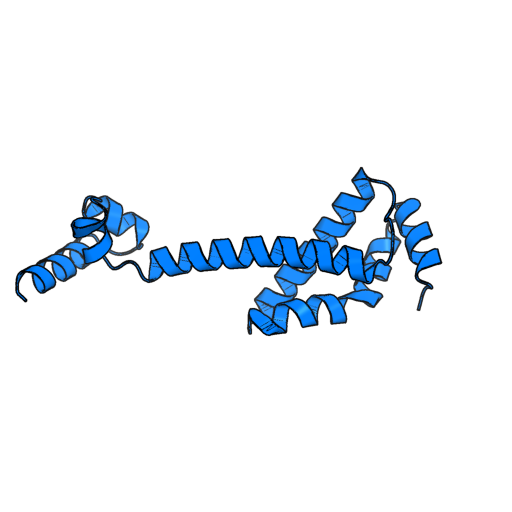1 1.00 67.00 94 ILE A C 1
ATOM 775 O O . ILE A 1 94 ? 15.329 3.559 -18.464 1.00 67.00 94 ILE A O 1
ATOM 779 N N . ALA A 1 95 ? 13.285 3.147 -17.657 1.00 62.72 95 ALA A N 1
ATOM 780 C CA . ALA A 1 95 ? 12.887 2.232 -18.729 1.00 62.72 95 ALA A CA 1
ATOM 781 C C . ALA A 1 95 ? 12.637 2.939 -20.075 1.00 62.72 95 ALA A C 1
ATOM 783 O O . ALA A 1 95 ? 12.846 2.350 -21.131 1.00 62.72 95 ALA A O 1
ATOM 784 N N . GLU A 1 96 ? 12.173 4.189 -20.043 1.00 68.50 96 GLU A N 1
ATOM 785 C CA . GLU A 1 96 ? 11.942 5.034 -21.220 1.00 68.50 96 GLU A CA 1
ATOM 786 C C . GLU A 1 96 ? 13.220 5.744 -21.681 1.00 68.50 96 GLU A C 1
ATOM 788 O O . GLU A 1 96 ? 13.320 6.128 -22.848 1.00 68.50 96 GLU A O 1
ATOM 793 N N . ARG A 1 97 ? 14.222 5.884 -20.803 1.00 69.88 97 ARG A N 1
ATOM 794 C CA . ARG A 1 97 ? 15.557 6.351 -21.177 1.00 69.88 97 ARG A CA 1
ATOM 795 C C . ARG A 1 97 ? 16.152 5.376 -22.180 1.00 69.88 97 ARG A C 1
ATOM 797 O O .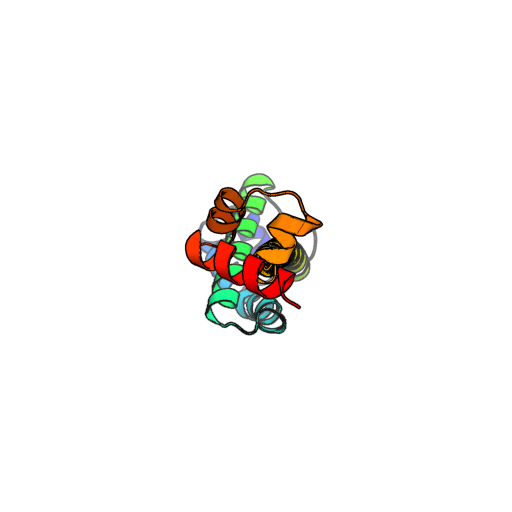 ARG A 1 97 ? 16.424 4.218 -21.886 1.00 69.88 97 ARG A O 1
ATOM 804 N N . CYS A 1 98 ? 16.375 5.854 -23.396 1.00 81.94 98 CYS A N 1
ATOM 805 C CA . CYS A 1 98 ? 17.074 5.076 -24.402 1.00 81.94 98 CYS A CA 1
ATOM 806 C C . CYS A 1 98 ? 18.597 5.234 -24.234 1.00 81.94 98 CYS A C 1
ATOM 808 O O . CYS A 1 98 ? 19.066 6.238 -23.687 1.00 81.94 98 CYS A O 1
ATOM 810 N N . PRO A 1 99 ? 19.399 4.285 -24.750 1.00 85.00 99 PRO A N 1
ATOM 811 C CA . PRO 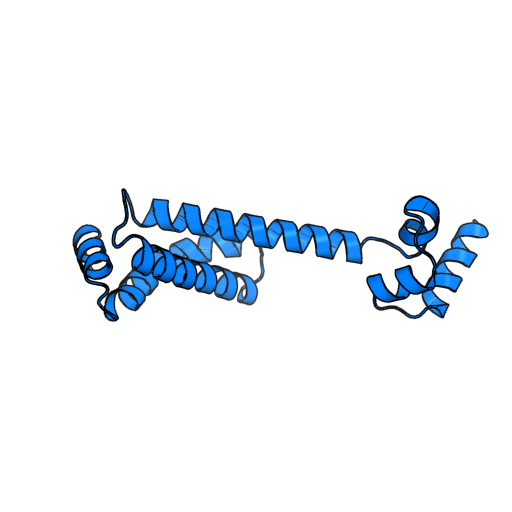A 1 99 ? 20.860 4.363 -24.669 1.00 85.00 99 PRO A CA 1
ATOM 812 C C . PRO A 1 99 ? 21.432 5.666 -25.235 1.00 85.00 99 PRO A C 1
ATOM 814 O O . PRO A 1 99 ? 22.398 6.209 -24.709 1.00 85.00 99 PRO A O 1
ATOM 817 N N . VAL A 1 100 ? 20.790 6.193 -26.280 1.00 84.50 100 VAL A N 1
ATOM 818 C CA . VAL A 1 100 ? 21.148 7.463 -26.917 1.00 84.50 100 VAL A CA 1
ATOM 819 C C . VAL A 1 100 ? 21.015 8.630 -25.943 1.00 84.50 100 VAL A C 1
ATOM 821 O O . VAL A 1 100 ? 21.938 9.429 -25.835 1.00 84.50 100 VAL A O 1
ATOM 824 N N . GLN A 1 101 ? 19.903 8.724 -25.215 1.00 84.69 101 GLN A N 1
ATOM 825 C CA . GLN A 1 101 ? 19.668 9.813 -24.270 1.00 84.69 101 GLN A CA 1
ATOM 826 C C . GLN A 1 101 ? 20.653 9.760 -23.096 1.00 84.69 101 GLN A C 1
ATOM 828 O O . GLN A 1 101 ? 21.247 10.782 -22.756 1.00 84.69 101 GLN A O 1
ATOM 833 N N . LEU A 1 102 ? 20.871 8.572 -22.518 1.00 84.56 102 LEU A N 1
ATOM 834 C CA . LEU A 1 102 ? 21.809 8.395 -21.404 1.00 84.56 102 LEU A CA 1
ATOM 835 C C . LEU A 1 102 ? 23.227 8.843 -21.775 1.00 84.56 102 LEU A C 1
ATOM 837 O O . LEU A 1 102 ? 23.873 9.549 -21.007 1.00 84.56 102 LEU A O 1
ATOM 841 N N . VAL A 1 103 ? 23.701 8.457 -22.961 1.00 87.81 103 VAL A N 1
ATOM 842 C CA . VAL A 1 103 ? 25.084 8.731 -23.364 1.00 87.81 103 VAL A CA 1
ATOM 843 C C . VAL A 1 103 ? 25.250 10.137 -23.937 1.00 87.81 103 VAL A C 1
ATOM 845 O O . VAL A 1 103 ? 26.175 10.844 -23.549 1.00 87.81 103 VAL A O 1
ATOM 848 N N . LEU A 1 104 ? 24.370 10.570 -24.844 1.00 85.44 104 LEU A N 1
ATOM 849 C CA . LEU A 1 104 ? 24.555 11.836 -25.563 1.00 85.44 104 LEU A CA 1
ATOM 850 C C . LEU A 1 104 ? 24.021 13.056 -24.808 1.00 85.44 104 LEU A C 1
ATOM 852 O O . LEU A 1 104 ? 24.557 14.146 -24.982 1.00 85.44 104 LEU A O 1
ATOM 856 N N . CYS A 1 105 ? 22.969 12.903 -24.002 1.00 82.81 105 CYS A N 1
ATOM 857 C CA . CYS A 1 105 ? 22.333 14.032 -23.315 1.00 82.81 105 CYS A CA 1
ATOM 858 C C . CYS A 1 105 ? 22.681 14.084 -21.827 1.00 82.81 105 CYS A C 1
ATOM 860 O O . CYS A 1 105 ? 22.812 15.169 -21.270 1.00 82.81 105 CYS A O 1
ATOM 862 N N . GLU A 1 106 ? 22.812 12.925 -21.182 1.00 83.88 106 GLU A N 1
ATOM 863 C CA . GLU A 1 106 ? 23.000 12.836 -19.729 1.00 83.88 106 GLU A CA 1
ATOM 864 C C . GLU A 1 106 ? 24.457 12.548 -19.320 1.00 83.88 106 GLU A C 1
ATOM 866 O O . GLU A 1 106 ? 24.782 12.611 -18.138 1.00 83.88 106 GLU A O 1
ATOM 871 N N . GLY A 1 107 ? 25.347 12.292 -20.288 1.00 84.31 107 GLY A N 1
ATOM 872 C CA . GLY A 1 107 ? 26.796 12.204 -20.077 1.00 84.31 107 GLY A CA 1
ATOM 873 C C . GLY A 1 107 ? 27.297 10.890 -19.471 1.00 84.31 107 GLY A C 1
ATOM 874 O O . GLY A 1 107 ? 28.462 10.814 -19.080 1.00 84.31 107 GLY A O 1
ATOM 875 N N . PHE A 1 108 ? 26.459 9.854 -19.399 1.00 85.88 108 PHE A N 1
ATOM 876 C CA . PHE A 1 108 ? 26.893 8.522 -18.975 1.00 85.88 108 PHE A CA 1
ATOM 877 C C . PHE A 1 108 ? 27.805 7.888 -20.024 1.00 85.88 108 PHE A C 1
ATOM 879 O O . PHE A 1 108 ? 27.597 8.048 -21.229 1.00 85.88 108 PHE A O 1
ATOM 886 N N . ASN A 1 109 ? 28.781 7.085 -19.598 1.00 93.25 109 ASN A N 1
ATOM 887 C CA . ASN A 1 109 ? 29.509 6.271 -20.568 1.00 93.25 109 ASN A CA 1
ATOM 888 C C . ASN A 1 109 ? 28.654 5.061 -21.024 1.00 93.25 109 ASN A C 1
ATOM 890 O O . ASN A 1 109 ? 27.764 4.609 -20.295 1.00 93.25 109 ASN A O 1
ATOM 894 N N . PRO A 1 110 ? 28.913 4.478 -22.212 1.00 91.81 110 PRO A N 1
ATOM 895 C CA . PRO A 1 110 ? 28.115 3.366 -22.742 1.00 91.81 110 PRO A CA 1
ATOM 896 C C . PRO A 1 110 ? 27.999 2.140 -21.823 1.00 91.81 110 PRO A C 1
ATOM 898 O O . PRO A 1 110 ? 26.999 1.423 -21.868 1.00 91.81 110 PRO A O 1
ATOM 901 N N . LYS A 1 111 ? 29.001 1.889 -20.971 1.00 92.88 111 LYS A N 1
ATOM 902 C CA . LYS A 1 111 ? 28.999 0.763 -20.029 1.00 92.88 111 LYS A CA 1
ATOM 903 C C . LYS A 1 111 ? 28.077 1.026 -18.834 1.00 92.88 111 LYS A C 1
ATOM 905 O O . LYS A 1 111 ? 27.361 0.121 -18.416 1.00 92.88 111 LYS A O 1
ATOM 910 N N . GLU A 1 112 ? 28.059 2.250 -18.313 1.00 86.94 112 GLU A N 1
ATOM 911 C CA . GLU A 1 112 ? 27.117 2.678 -17.269 1.00 86.94 112 GLU A CA 1
ATOM 912 C C . GLU A 1 112 ? 25.675 2.648 -17.774 1.00 86.94 112 GLU A C 1
ATOM 914 O O . GLU A 1 112 ? 24.796 2.113 -17.099 1.00 86.94 112 GLU A O 1
ATOM 919 N N . ALA A 1 113 ? 25.443 3.141 -18.994 1.00 87.44 113 ALA A N 1
ATOM 920 C CA . ALA A 1 113 ? 24.131 3.098 -19.632 1.00 87.44 113 ALA A CA 1
ATOM 921 C C . ALA A 1 113 ? 23.622 1.655 -19.809 1.00 87.44 113 ALA A C 1
ATOM 923 O O . ALA A 1 113 ? 22.458 1.376 -19.529 1.00 87.44 113 ALA A O 1
ATOM 924 N N . ALA A 1 114 ? 24.498 0.721 -20.200 1.00 89.44 114 ALA A N 1
ATOM 925 C CA . ALA A 1 114 ? 24.169 -0.704 -20.280 1.00 89.44 114 ALA A CA 1
ATOM 926 C C . ALA A 1 114 ? 23.739 -1.275 -18.914 1.00 89.44 114 ALA A C 1
ATOM 928 O O . ALA A 1 114 ? 22.737 -1.984 -18.827 1.00 89.44 114 ALA A O 1
ATOM 929 N N . GLY A 1 115 ? 24.453 -0.912 -17.841 1.00 86.00 115 GLY A N 1
ATOM 930 C CA . GLY A 1 115 ? 24.126 -1.324 -16.474 1.00 86.00 115 GLY A CA 1
ATOM 931 C C . GLY A 1 115 ? 22.791 -0.769 -15.968 1.00 86.00 115 GLY A C 1
ATOM 932 O O . GLY A 1 115 ? 22.017 -1.506 -15.365 1.00 86.00 115 GLY A O 1
ATOM 933 N N . LEU A 1 116 ? 22.495 0.504 -16.250 1.00 81.94 116 LEU A N 1
ATOM 934 C CA . LEU A 1 116 ? 21.239 1.154 -15.852 1.00 81.94 116 LEU A CA 1
ATOM 935 C C . LEU A 1 116 ? 20.016 0.593 -16.586 1.00 81.94 116 LEU A C 1
ATOM 937 O O . LEU A 1 116 ? 18.939 0.502 -16.000 1.00 81.94 116 LEU A O 1
ATOM 941 N N . LEU A 1 117 ? 20.182 0.226 -17.857 1.00 82.50 117 LEU A N 1
ATOM 942 C CA . LEU A 1 117 ? 19.101 -0.277 -18.706 1.00 82.50 117 LEU A CA 1
ATOM 943 C C . LEU A 1 117 ? 18.946 -1.801 -18.664 1.00 82.50 117 LEU A C 1
ATOM 945 O O . LEU A 1 117 ? 17.962 -2.321 -19.183 1.00 82.50 117 LEU A O 1
ATOM 949 N N . GLY A 1 118 ? 19.903 -2.523 -18.075 1.00 84.75 118 GLY A N 1
ATOM 950 C CA . GLY A 1 118 ? 19.891 -3.986 -18.047 1.00 84.75 118 GLY A CA 1
ATOM 951 C C . GLY A 1 118 ? 20.039 -4.626 -19.433 1.00 84.75 118 GLY A C 1
ATOM 952 O O . GLY A 1 118 ? 19.537 -5.727 -19.648 1.00 84.75 118 GLY A O 1
ATOM 953 N N . ILE A 1 119 ? 20.710 -3.949 -20.372 1.00 85.94 119 ILE A N 1
ATOM 954 C CA . ILE A 1 119 ? 20.963 -4.433 -21.741 1.00 85.94 119 ILE A CA 1
ATOM 955 C C . ILE A 1 119 ? 22.464 -4.610 -21.998 1.00 85.94 119 ILE A C 1
ATOM 957 O O . ILE A 1 119 ? 23.304 -4.180 -21.208 1.00 85.94 119 ILE A O 1
ATOM 961 N N . SER A 1 120 ? 22.830 -5.241 -23.117 1.00 92.81 120 SER A N 1
ATOM 962 C CA . SER A 1 120 ? 24.242 -5.449 -23.459 1.00 92.81 120 SER A CA 1
ATOM 963 C C . SER A 1 120 ? 24.927 -4.162 -23.939 1.00 92.81 120 SER A C 1
ATOM 965 O O . SER A 1 120 ? 24.312 -3.305 -24.576 1.00 92.81 120 SER A O 1
ATOM 967 N N . LEU A 1 121 ? 26.241 -4.053 -23.707 1.00 94.56 121 LEU A N 1
ATOM 968 C CA . LEU A 1 121 ? 27.049 -2.952 -24.250 1.00 94.56 121 LEU A CA 1
ATOM 969 C C . LEU A 1 121 ? 26.974 -2.891 -25.784 1.00 94.56 121 LEU A C 1
ATOM 971 O O . LEU A 1 121 ? 26.960 -1.806 -26.355 1.00 94.56 121 LEU A O 1
ATOM 975 N N . VAL A 1 122 ? 26.903 -4.047 -26.450 1.00 95.00 122 VAL A N 1
ATOM 9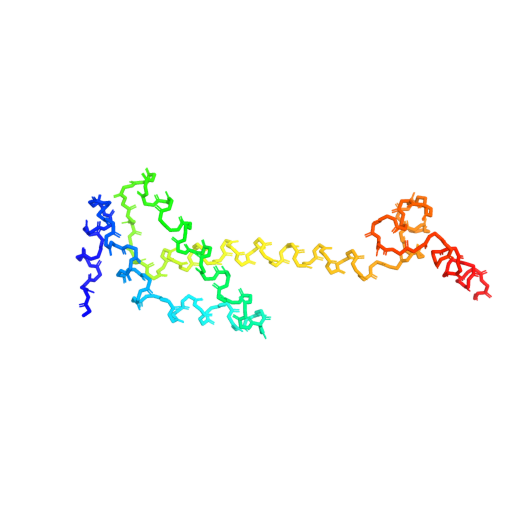76 C CA . VAL A 1 122 ? 26.775 -4.125 -27.913 1.00 95.00 122 VAL A CA 1
ATOM 977 C C . VAL A 1 122 ? 25.483 -3.451 -28.370 1.00 95.00 122 VAL A C 1
ATOM 979 O O . VAL A 1 122 ? 25.517 -2.611 -29.262 1.00 95.00 122 VAL A O 1
ATOM 982 N N . GLU A 1 123 ? 24.368 -3.733 -27.696 1.00 90.44 123 GLU A N 1
ATOM 983 C CA . GLU A 1 123 ? 23.072 -3.132 -28.017 1.00 90.44 123 GLU A CA 1
ATOM 984 C C . GLU A 1 123 ? 23.057 -1.610 -27.798 1.00 90.44 123 GLU A C 1
ATOM 986 O O . GLU A 1 123 ? 22.499 -0.868 -28.610 1.00 90.44 123 GLU A O 1
ATOM 991 N N . VAL A 1 124 ? 23.709 -1.125 -26.734 1.00 90.44 124 VAL A N 1
ATOM 992 C CA . VAL A 1 124 ? 23.921 0.316 -26.510 1.00 90.44 124 VAL A CA 1
ATOM 993 C C . VAL A 1 124 ? 24.686 0.935 -27.682 1.00 90.44 124 VAL A C 1
ATOM 995 O O . VAL A 1 124 ? 24.255 1.947 -28.235 1.00 90.44 124 VAL A O 1
ATOM 998 N N . MET A 1 125 ? 25.798 0.319 -28.086 1.00 93.44 125 MET A N 1
ATOM 999 C CA . MET A 1 125 ? 26.660 0.825 -29.158 1.00 93.44 125 MET A CA 1
ATOM 1000 C C . MET A 1 125 ? 25.975 0.807 -30.529 1.00 93.44 125 MET A C 1
ATOM 1002 O O . MET A 1 125 ? 26.145 1.756 -31.295 1.00 93.44 125 MET A O 1
ATOM 1006 N N . ASP A 1 126 ? 25.177 -0.216 -30.833 1.00 91.88 126 ASP A N 1
ATOM 1007 C CA . ASP A 1 126 ? 24.414 -0.290 -32.083 1.00 91.88 126 ASP A CA 1
ATOM 1008 C C . ASP A 1 126 ? 23.338 0.798 -32.152 1.00 91.88 126 ASP A C 1
ATOM 1010 O O . ASP A 1 126 ? 23.223 1.494 -33.164 1.00 91.88 126 ASP A O 1
ATOM 1014 N N . LYS A 1 127 ? 22.606 1.028 -31.053 1.00 88.44 127 LYS A N 1
ATOM 1015 C CA . LYS A 1 127 ? 21.617 2.115 -30.959 1.00 88.44 127 LYS A CA 1
ATOM 1016 C C . LYS A 1 127 ? 22.263 3.498 -31.111 1.00 88.44 127 LYS A C 1
ATOM 1018 O O . LYS A 1 127 ? 21.714 4.348 -31.810 1.00 88.44 127 LYS A O 1
ATOM 1023 N N . LEU A 1 128 ? 23.443 3.714 -30.523 1.00 89.25 128 LEU A N 1
ATOM 1024 C CA . LEU A 1 128 ? 24.211 4.954 -30.695 1.00 89.25 128 LEU A CA 1
ATOM 1025 C C . LEU A 1 128 ? 24.691 5.144 -32.136 1.00 89.25 128 LEU A C 1
ATOM 1027 O O . LEU A 1 128 ? 24.548 6.228 -32.699 1.00 89.25 128 LEU A O 1
ATOM 1031 N N . ARG A 1 129 ? 25.233 4.088 -32.752 1.00 89.75 129 ARG A N 1
ATOM 1032 C CA . ARG A 1 129 ? 25.739 4.128 -34.128 1.00 89.75 129 ARG A CA 1
ATOM 1033 C C . ARG A 1 129 ? 24.630 4.424 -35.132 1.00 89.75 129 ARG A C 1
ATOM 1035 O O . ARG A 1 129 ? 24.863 5.198 -36.054 1.00 89.75 129 ARG A O 1
ATOM 1042 N N . ASN A 1 130 ? 23.455 3.822 -34.960 1.00 86.62 130 ASN A N 1
ATOM 1043 C CA . ASN A 1 130 ? 22.310 4.074 -35.832 1.00 86.62 130 ASN A CA 1
ATOM 1044 C C . ASN A 1 130 ? 21.855 5.533 -35.737 1.00 86.62 130 ASN A C 1
ATOM 1046 O O . ASN A 1 130 ? 21.642 6.157 -36.767 1.00 86.62 130 ASN A O 1
ATOM 1050 N N . ARG A 1 131 ? 21.814 6.107 -34.528 1.00 84.38 131 ARG A N 1
ATOM 1051 C CA . ARG A 1 131 ? 21.428 7.510 -34.338 1.00 84.38 131 ARG A CA 1
ATOM 1052 C C . ARG A 1 131 ? 22.410 8.512 -34.944 1.00 84.38 131 ARG A C 1
ATOM 1054 O O . ARG A 1 131 ? 21.981 9.541 -35.433 1.00 84.38 131 ARG A O 1
ATOM 1061 N N . LEU A 1 132 ? 23.712 8.235 -34.896 1.00 79.19 132 LEU A N 1
ATOM 1062 C CA . LEU A 1 132 ? 24.740 9.115 -35.475 1.00 79.19 132 LEU A CA 1
ATOM 1063 C C . LEU A 1 132 ? 24.813 9.044 -37.011 1.00 79.19 132 LEU A C 1
ATOM 1065 O O . LEU A 1 132 ? 25.566 9.801 -37.617 1.00 79.19 132 LEU A O 1
ATOM 1069 N N . ARG A 1 133 ? 24.099 8.097 -37.630 1.00 82.44 133 ARG A N 1
ATOM 1070 C CA . ARG A 1 133 ? 24.000 7.941 -39.088 1.00 82.44 133 ARG A CA 1
ATOM 1071 C C . ARG A 1 133 ? 22.741 8.589 -39.680 1.00 82.44 133 ARG A C 1
ATOM 1073 O O . ARG A 1 133 ? 22.678 8.691 -40.902 1.00 82.44 133 ARG A O 1
ATOM 1080 N N . GLU A 1 134 ? 21.773 8.962 -38.840 1.00 62.97 134 GLU A N 1
ATOM 1081 C CA . GLU A 1 134 ? 20.582 9.762 -39.186 1.00 62.97 134 GLU A CA 1
ATOM 1082 C C . GLU A 1 134 ? 20.914 11.258 -39.192 1.00 62.97 134 GLU A C 1
ATOM 1084 O O . GLU A 1 134 ? 20.386 11.960 -40.082 1.00 62.97 134 GLU A O 1
#

Organism: NCBI:txid2203212

Secondary structure (DSSP, 8-state):
---HHHHHHHHHTT-THHHHHHHHHHHHHHHHHHHHHH--HHHHHHHHHHHHHHHHHHHHHHS---S-HHHHHHHHHHHHHHHHHHHHHHHHHHHH--HHHHHHTS---HHHHHHHHT--HHHHHHHHHHHTT-

Radius of gyration: 22.62 Å; chains: 1; bounding box: 49×23×64 Å

InterPro domains:
  IPR013325 RNA polymerase sigma factor, region 2 [SSF88946] (4-96)

Sequence (134 aa):
MIGEEDLKKLMQSQNEGFQSALYEQYRCQVYGRFISFCKDKSMAVELMRRVFEKAEQEIKITGAIKGKISIWLLRISRNISREYLLDYSIKKSIAERCPVQLVLCEGFNPKEAAGLLGISLVEVMDKLRNRLRE